Protein AF-A0A5B8CCX8-F1 (afdb_monomer_lite)

Sequence (135 aa):
MTYARWPRTLDELRQMSRSYGEAAVAEARWGAVSVWFMDGPKPDELSNSREQAWDAADMVRQHQRYHLRWPRAGGKQWPAPALDGLDPVSRQAAERIAAETLADWERAGCPRLSAHSIKQVFQCLLTFPPFRAAA

Foldseek 3Di:
DPDPDFDWDLCSLLVLQVLLSVVLSLCLLLVLLVVVLVVPDDPVLAPDPSVLLVVLSVLVNLVSCQVSVPADPPRDHRPDGPLVVDDPVVNVSSPVSPVRSSVSCVVVVVGSNGSVSSRVSVVVLVVDPVSVVVD

Radius of gyration: 15.74 Å; chains: 1; bounding box: 30×31×50 Å

Structure (mmCIF, N/CA/C/O backbone):
data_AF-A0A5B8CCX8-F1
#
_entry.id   AF-A0A5B8CCX8-F1
#
loop_
_atom_site.group_PDB
_atom_site.id
_atom_site.type_symbol
_atom_site.label_atom_id
_atom_site.label_alt_id
_atom_site.label_comp_id
_atom_site.label_asym_id
_atom_site.label_entity_id
_atom_site.label_seq_id
_atom_site.pdbx_PDB_ins_code
_atom_site.Cartn_x
_atom_site.Cartn_y
_atom_site.Cartn_z
_atom_site.occupancy
_atom_site.B_iso_or_equiv
_atom_site.auth_seq_id
_atom_site.auth_comp_id
_atom_site.auth_asym_id
_atom_site.auth_atom_id
_atom_site.pdbx_PDB_model_num
ATOM 1 N N . MET A 1 1 ? -6.763 -11.433 32.359 1.00 40.69 1 MET A N 1
ATOM 2 C CA . MET A 1 1 ? -6.119 -10.590 31.329 1.00 40.69 1 MET A CA 1
ATOM 3 C C . MET A 1 1 ? -6.133 -11.357 30.022 1.00 40.69 1 MET A C 1
ATOM 5 O O . MET A 1 1 ? -5.371 -12.300 29.867 1.00 40.69 1 MET A O 1
ATOM 9 N N . THR A 1 2 ? -7.050 -11.032 29.120 1.00 43.94 2 THR A N 1
ATOM 10 C CA . THR A 1 2 ? -7.086 -11.633 27.784 1.00 43.94 2 THR A CA 1
ATOM 11 C C . THR A 1 2 ? -5.912 -11.052 27.004 1.00 43.94 2 THR A C 1
ATOM 13 O O . THR A 1 2 ? -5.854 -9.838 26.815 1.00 43.94 2 THR A O 1
ATOM 16 N N . TYR A 1 3 ? -4.935 -11.872 26.610 1.00 50.94 3 TYR A N 1
ATOM 17 C CA . TYR A 1 3 ? -3.875 -11.413 25.712 1.00 50.94 3 TYR A CA 1
ATOM 18 C C . TYR A 1 3 ? -4.539 -10.841 24.459 1.00 50.94 3 TYR A C 1
ATOM 20 O O . TYR A 1 3 ? -5.327 -11.536 23.816 1.00 50.94 3 TYR A O 1
ATOM 28 N N . ALA A 1 4 ? -4.268 -9.574 24.134 1.00 64.19 4 ALA A N 1
ATOM 29 C CA . ALA A 1 4 ? -4.796 -8.974 22.917 1.00 64.19 4 ALA A CA 1
ATOM 30 C C . ALA A 1 4 ? -4.343 -9.829 21.725 1.00 64.19 4 ALA A C 1
ATOM 32 O O . ALA A 1 4 ? -3.145 -9.957 21.456 1.00 64.19 4 ALA A O 1
ATOM 33 N N . ARG A 1 5 ? -5.302 -10.468 21.047 1.00 86.31 5 ARG A N 1
ATOM 34 C CA . ARG A 1 5 ? -5.043 -11.183 19.797 1.00 86.31 5 ARG A CA 1
ATOM 35 C C . ARG A 1 5 ? -4.584 -10.142 18.779 1.00 86.31 5 ARG A C 1
ATOM 37 O O . ARG A 1 5 ? -5.242 -9.122 18.625 1.00 86.31 5 ARG A O 1
ATOM 44 N N . TRP A 1 6 ? -3.453 -10.382 18.123 1.00 93.88 6 TRP A N 1
ATOM 45 C CA . TRP A 1 6 ? -2.947 -9.541 17.032 1.00 93.88 6 TRP A CA 1
ATOM 46 C C . TRP A 1 6 ? -3.394 -10.120 15.687 1.00 93.88 6 TRP A C 1
ATOM 48 O O . TRP A 1 6 ? -3.386 -11.351 15.571 1.00 93.88 6 TRP A O 1
ATOM 58 N N . PRO A 1 7 ? -3.732 -9.287 14.682 1.00 96.19 7 PRO A N 1
ATOM 59 C CA . PRO A 1 7 ? -4.023 -9.790 13.346 1.00 96.19 7 PRO A CA 1
ATOM 60 C C . PRO A 1 7 ? -2.760 -10.405 12.737 1.00 96.19 7 PRO A C 1
ATOM 62 O O . PRO A 1 7 ? -1.666 -9.845 12.837 1.00 96.19 7 PRO A O 1
ATOM 65 N N . ARG A 1 8 ? -2.911 -11.577 12.125 1.00 95.44 8 ARG A N 1
ATOM 66 C CA . ARG A 1 8 ? -1.857 -12.344 11.449 1.00 95.44 8 ARG A CA 1
ATOM 67 C C . ARG A 1 8 ? -2.059 -12.399 9.938 1.00 95.44 8 ARG A C 1
ATOM 69 O O . ARG A 1 8 ? -1.095 -12.658 9.225 1.00 95.44 8 ARG A O 1
ATOM 76 N N . THR A 1 9 ? -3.276 -12.141 9.463 1.00 97.19 9 THR A N 1
ATOM 77 C CA . THR A 1 9 ? -3.634 -12.080 8.038 1.00 97.19 9 THR A CA 1
ATOM 78 C C . THR A 1 9 ? -4.236 -10.720 7.684 1.00 97.19 9 THR A C 1
ATOM 80 O O . THR A 1 9 ? -4.649 -9.963 8.567 1.00 97.19 9 THR A O 1
ATOM 83 N N . LEU A 1 10 ? -4.298 -10.397 6.387 1.00 97.75 10 LEU A N 1
ATOM 84 C CA . LEU A 1 10 ? -4.973 -9.183 5.915 1.00 97.75 10 LEU A CA 1
ATOM 85 C C . LEU A 1 10 ? -6.478 -9.204 6.223 1.00 97.75 10 LEU A C 1
ATOM 87 O O . LEU A 1 10 ? -7.042 -8.158 6.529 1.00 97.75 10 LEU A O 1
ATOM 91 N N . ASP A 1 11 ? -7.115 -10.376 6.218 1.00 98.00 11 ASP A N 1
ATOM 92 C CA . ASP A 1 11 ? -8.533 -10.500 6.571 1.00 98.00 11 ASP A CA 1
ATOM 93 C C . ASP A 1 11 ? -8.777 -10.256 8.060 1.00 98.00 11 ASP A C 1
ATOM 95 O O . ASP A 1 11 ? -9.698 -9.522 8.422 1.00 98.00 11 ASP A O 1
ATOM 99 N N . GLU A 1 12 ? -7.920 -10.797 8.932 1.00 97.19 12 GLU A N 1
ATOM 100 C CA . GLU A 1 12 ? -7.973 -10.479 10.360 1.00 97.19 12 GLU A CA 1
ATOM 101 C C . GLU A 1 12 ? -7.719 -8.984 10.588 1.00 97.19 12 GLU A C 1
ATOM 103 O O . GLU A 1 12 ? -8.432 -8.356 11.368 1.00 97.19 12 GLU A O 1
ATOM 108 N N . LEU A 1 13 ? -6.756 -8.385 9.874 1.00 97.50 13 LEU A N 1
ATOM 109 C CA . LEU A 1 13 ? -6.500 -6.946 9.940 1.00 97.50 13 LEU A CA 1
ATOM 110 C C . LEU A 1 13 ? -7.728 -6.139 9.522 1.00 97.50 13 LEU A C 1
ATOM 112 O O . LEU A 1 13 ? -8.090 -5.199 10.229 1.00 97.50 13 LEU A O 1
ATOM 116 N N . ARG A 1 14 ? -8.385 -6.510 8.418 1.00 97.56 14 ARG A N 1
ATOM 117 C CA . ARG A 1 14 ? -9.605 -5.855 7.935 1.00 97.56 14 ARG A CA 1
ATOM 118 C C . ARG A 1 14 ? -10.697 -5.890 9.001 1.00 97.56 14 ARG A C 1
ATOM 120 O O . ARG A 1 14 ? -11.233 -4.846 9.362 1.00 97.56 14 ARG A O 1
ATOM 127 N N . GLN A 1 15 ? -10.988 -7.075 9.539 1.00 95.69 15 GLN A N 1
ATOM 128 C CA . GLN A 1 15 ? -12.047 -7.277 10.533 1.00 95.69 15 GLN A CA 1
ATOM 129 C C . GLN A 1 15 ? -11.752 -6.537 11.843 1.00 95.69 15 GLN A C 1
ATOM 131 O O . GLN A 1 15 ? -12.611 -5.841 12.384 1.00 95.69 15 GLN A O 1
ATOM 136 N N . MET A 1 16 ? -10.521 -6.645 12.344 1.00 95.12 16 MET A N 1
ATOM 137 C CA . MET A 1 16 ? -10.124 -6.041 13.616 1.00 95.12 16 MET A CA 1
ATOM 138 C C . MET A 1 16 ? -10.004 -4.513 13.539 1.00 95.12 16 MET A C 1
ATOM 140 O O . MET A 1 16 ? -10.187 -3.839 14.551 1.00 95.12 16 MET A O 1
ATOM 144 N N . SER A 1 17 ? -9.727 -3.956 12.355 1.00 94.38 17 SER A N 1
ATOM 145 C CA . SER A 1 17 ? -9.596 -2.507 12.121 1.00 94.38 17 SER A CA 1
ATOM 146 C C . SER A 1 17 ? -10.936 -1.771 11.954 1.00 94.38 17 SER A C 1
ATOM 148 O O . SER A 1 17 ? -10.942 -0.545 11.830 1.00 94.38 17 SER A O 1
ATOM 150 N N . ARG A 1 18 ? -12.080 -2.472 11.999 1.00 92.00 18 ARG A N 1
ATOM 151 C CA . ARG A 1 18 ? -13.437 -1.884 11.981 1.00 92.00 18 ARG A CA 1
ATOM 152 C C . ARG A 1 18 ? -13.647 -0.928 10.794 1.00 92.00 18 ARG A C 1
ATOM 154 O O . ARG A 1 18 ? -13.442 -1.320 9.650 1.00 92.00 18 ARG A O 1
ATOM 161 N N . SER A 1 19 ? -14.028 0.327 11.049 1.00 92.44 19 SER A N 1
ATOM 162 C CA . SER A 1 19 ? -14.239 1.359 10.023 1.00 92.44 19 SER A CA 1
ATOM 163 C C . SER A 1 19 ? -12.980 1.696 9.218 1.00 92.44 19 SER A C 1
ATOM 165 O O . SER A 1 19 ? -13.098 2.249 8.130 1.00 92.44 19 SER A O 1
ATOM 167 N N . TYR A 1 20 ? -11.792 1.336 9.713 1.00 94.88 20 TYR A N 1
ATOM 168 C CA . TYR A 1 20 ? -10.525 1.477 8.995 1.00 94.88 20 TYR A CA 1
ATOM 169 C C . TYR A 1 20 ? -10.115 0.205 8.239 1.00 94.88 20 TYR A C 1
ATOM 171 O O . TYR A 1 20 ? -8.999 0.158 7.738 1.00 94.88 20 TYR A O 1
ATOM 179 N N . GLY A 1 21 ? -10.969 -0.823 8.149 1.00 96.44 21 GLY A N 1
ATOM 180 C CA . GLY A 1 21 ? -10.643 -2.130 7.560 1.00 96.44 21 GLY A CA 1
ATOM 181 C C . GLY A 1 21 ? -9.936 -2.058 6.207 1.00 96.44 21 GLY A C 1
ATOM 182 O O . GLY A 1 21 ? -8.802 -2.520 6.081 1.00 96.44 21 GLY A O 1
ATOM 183 N N . GLU A 1 22 ? -10.566 -1.424 5.216 1.00 97.88 22 GLU A N 1
ATOM 184 C CA . GLU A 1 22 ? -9.975 -1.273 3.878 1.00 97.88 22 GLU A CA 1
ATOM 185 C C . GLU A 1 22 ? -8.726 -0.386 3.885 1.00 97.88 22 GLU A C 1
ATOM 187 O O . GLU A 1 22 ? -7.724 -0.719 3.253 1.00 97.88 22 GLU A O 1
ATOM 192 N N . ALA A 1 23 ? -8.744 0.705 4.658 1.00 96.75 23 ALA A N 1
ATOM 193 C CA . ALA A 1 23 ? -7.598 1.602 4.796 1.00 96.75 23 ALA A CA 1
ATOM 194 C C . ALA A 1 23 ? -6.371 0.876 5.378 1.00 96.75 23 ALA A C 1
ATOM 196 O O . ALA A 1 23 ? -5.251 1.086 4.922 1.00 96.75 23 ALA A O 1
ATOM 197 N N . ALA A 1 24 ? -6.581 -0.012 6.352 1.00 97.50 24 ALA A N 1
ATOM 198 C CA . ALA A 1 24 ? -5.536 -0.800 6.995 1.00 97.50 24 ALA A CA 1
ATOM 199 C C . ALA A 1 24 ? -4.934 -1.840 6.052 1.00 97.50 24 ALA A C 1
ATOM 201 O O . ALA A 1 24 ? -3.717 -2.010 6.024 1.00 97.50 24 ALA A O 1
ATOM 202 N N . VAL A 1 25 ? -5.769 -2.517 5.260 1.00 98.25 25 VAL A N 1
ATOM 203 C CA . VAL A 1 25 ? -5.292 -3.468 4.247 1.00 98.25 25 VAL A CA 1
ATOM 204 C C . VAL A 1 25 ? -4.484 -2.747 3.172 1.00 98.25 25 VAL A C 1
ATOM 206 O O . VAL A 1 25 ? -3.390 -3.200 2.833 1.00 98.25 25 VAL A O 1
ATOM 209 N N . ALA A 1 26 ? -4.986 -1.614 2.673 1.00 98.06 26 ALA A N 1
ATOM 210 C CA . ALA A 1 26 ? -4.271 -0.776 1.717 1.00 98.06 26 ALA A CA 1
ATOM 211 C C . ALA A 1 26 ? -2.914 -0.319 2.276 1.00 98.06 26 ALA A C 1
ATOM 213 O O . ALA A 1 26 ? -1.884 -0.495 1.625 1.00 98.06 26 ALA A O 1
ATOM 214 N N . GLU A 1 27 ? -2.890 0.193 3.508 1.00 97.44 27 GLU A N 1
ATOM 215 C CA . GLU A 1 27 ? -1.662 0.649 4.159 1.00 97.44 27 GLU A CA 1
ATOM 216 C C . GLU A 1 27 ? -0.657 -0.493 4.371 1.00 97.44 27 GLU A C 1
ATOM 218 O O . GLU A 1 27 ? 0.541 -0.295 4.166 1.00 97.44 27 GLU A O 1
ATOM 223 N N . ALA A 1 28 ? -1.121 -1.693 4.734 1.00 98.19 28 ALA A N 1
ATOM 224 C CA . ALA A 1 28 ? -0.260 -2.863 4.891 1.00 98.19 28 ALA A CA 1
ATOM 225 C C . ALA A 1 28 ? 0.370 -3.306 3.565 1.00 98.19 28 ALA A C 1
ATOM 227 O O . ALA A 1 28 ? 1.575 -3.559 3.523 1.00 98.19 28 ALA A O 1
ATOM 228 N N . ARG A 1 29 ? -0.417 -3.365 2.483 1.00 98.56 29 ARG A N 1
ATOM 229 C CA . ARG A 1 29 ? 0.080 -3.745 1.151 1.00 98.56 29 ARG A CA 1
ATOM 230 C C . ARG A 1 29 ? 1.080 -2.720 0.631 1.00 98.56 29 ARG A C 1
ATOM 232 O O . ARG A 1 29 ? 2.217 -3.079 0.346 1.00 98.56 29 ARG A O 1
ATOM 239 N N . TRP A 1 30 ? 0.714 -1.440 0.594 1.00 98.19 30 TRP A N 1
ATOM 240 C CA . TRP A 1 30 ? 1.621 -0.402 0.101 1.00 98.19 30 TRP A CA 1
ATOM 241 C C . TRP A 1 30 ? 2.834 -0.184 1.000 1.00 98.19 30 TRP A C 1
ATOM 243 O O . TRP A 1 30 ? 3.915 0.109 0.503 1.00 98.19 30 TRP A O 1
ATOM 253 N N . GLY A 1 31 ? 2.690 -0.360 2.315 1.00 97.38 31 GLY A N 1
ATOM 254 C CA . GLY A 1 31 ? 3.820 -0.363 3.238 1.00 97.38 31 GLY A CA 1
ATOM 255 C C . GLY A 1 31 ? 4.826 -1.464 2.904 1.00 97.38 31 GLY A C 1
ATOM 256 O O . GLY A 1 31 ? 6.020 -1.182 2.821 1.00 97.38 31 GLY A O 1
ATOM 257 N N . ALA A 1 32 ? 4.351 -2.687 2.653 1.00 98.00 32 ALA A N 1
ATOM 258 C CA . ALA A 1 32 ? 5.202 -3.798 2.233 1.00 98.00 32 ALA A CA 1
ATOM 259 C C . ALA A 1 32 ? 5.854 -3.543 0.863 1.00 98.00 32 ALA A C 1
ATOM 261 O O . ALA A 1 32 ? 7.061 -3.736 0.736 1.00 98.00 32 ALA A O 1
ATOM 262 N N . VAL A 1 33 ? 5.098 -3.032 -0.117 1.00 98.25 33 VAL A N 1
ATOM 263 C CA . VAL A 1 33 ? 5.618 -2.635 -1.440 1.00 98.25 33 VAL A CA 1
ATOM 264 C C . VAL A 1 33 ? 6.731 -1.592 -1.308 1.00 98.25 33 VAL A C 1
ATOM 266 O O . VAL A 1 33 ? 7.793 -1.759 -1.899 1.00 98.25 33 VAL A O 1
ATOM 269 N N . SER A 1 34 ? 6.550 -0.548 -0.490 1.00 97.38 34 SER A N 1
ATOM 270 C CA . SER A 1 34 ? 7.596 0.460 -0.270 1.00 97.38 34 SER A CA 1
ATOM 271 C C . SER A 1 34 ? 8.875 -0.145 0.317 1.00 97.38 34 SER A C 1
ATOM 273 O O . SER A 1 34 ? 9.965 0.207 -0.121 1.00 97.38 34 SER A O 1
ATOM 275 N N . VAL A 1 35 ? 8.771 -1.067 1.283 1.00 97.12 35 VAL A N 1
ATOM 276 C CA . VAL A 1 35 ? 9.959 -1.733 1.851 1.00 97.12 35 VAL A CA 1
ATOM 277 C C . VAL A 1 35 ? 10.606 -2.669 0.828 1.00 97.12 35 VAL A C 1
ATOM 279 O O . VAL A 1 35 ? 11.826 -2.678 0.714 1.00 97.12 35 VAL A O 1
ATOM 282 N N . TRP A 1 36 ? 9.816 -3.398 0.038 1.00 96.94 36 TRP A N 1
ATOM 283 C CA . TRP A 1 36 ? 10.332 -4.226 -1.055 1.00 96.94 36 TRP A CA 1
ATOM 284 C C . TRP A 1 36 ? 11.133 -3.394 -2.064 1.00 96.94 36 TRP A C 1
ATOM 286 O O . TRP A 1 36 ? 12.255 -3.755 -2.407 1.00 96.94 36 TRP A O 1
ATOM 296 N N . PHE A 1 37 ? 10.633 -2.219 -2.450 1.00 96.50 37 PHE A N 1
ATOM 297 C CA . PHE A 1 37 ? 11.394 -1.281 -3.272 1.00 96.50 37 PHE A CA 1
ATOM 298 C C . PHE A 1 37 ? 12.683 -0.792 -2.610 1.00 96.50 37 PHE A C 1
ATOM 300 O O . PHE A 1 37 ? 13.650 -0.552 -3.328 1.00 96.50 37 PHE A O 1
ATOM 307 N N . MET A 1 38 ? 12.734 -0.633 -1.284 1.00 95.56 38 MET A N 1
ATOM 308 C CA . MET A 1 38 ? 13.976 -0.278 -0.581 1.00 95.56 38 MET A CA 1
ATOM 309 C C . MET A 1 38 ? 15.014 -1.404 -0.637 1.00 95.56 38 MET A C 1
ATOM 311 O O . MET A 1 38 ? 16.203 -1.111 -0.736 1.00 95.56 38 MET A O 1
ATOM 315 N N . ASP A 1 39 ? 14.578 -2.666 -0.639 1.00 94.19 39 ASP A N 1
ATOM 316 C CA . ASP A 1 39 ? 15.469 -3.823 -0.798 1.00 94.19 39 ASP A CA 1
ATOM 317 C C . ASP A 1 39 ? 16.067 -3.930 -2.205 1.00 94.19 39 ASP A C 1
ATOM 319 O O . ASP A 1 39 ? 17.094 -4.579 -2.391 1.00 94.19 39 ASP A O 1
ATOM 323 N N . GLY A 1 40 ? 15.444 -3.272 -3.187 1.00 92.31 40 GLY A N 1
ATOM 324 C CA . GLY A 1 40 ? 15.880 -3.288 -4.576 1.00 92.31 40 GLY A CA 1
ATOM 325 C C . GLY A 1 40 ? 15.388 -4.534 -5.311 1.00 92.31 40 GLY A C 1
ATOM 326 O O . GLY A 1 40 ? 16.181 -5.460 -5.488 1.00 92.31 40 GLY A O 1
ATOM 327 N N . PRO A 1 41 ? 14.118 -4.558 -5.769 1.00 91.69 41 PRO A N 1
ATOM 328 C CA . PRO A 1 41 ? 13.631 -5.628 -6.632 1.00 91.69 41 PRO A CA 1
ATOM 329 C C . PRO A 1 41 ? 14.519 -5.753 -7.864 1.00 91.69 41 PRO A C 1
ATOM 331 O O . PRO A 1 41 ? 15.058 -4.755 -8.366 1.00 91.69 41 PRO A O 1
ATOM 334 N N . LYS A 1 42 ? 14.677 -6.980 -8.353 1.00 90.44 42 LYS A N 1
ATOM 335 C CA . LYS A 1 42 ? 15.434 -7.212 -9.578 1.00 90.44 42 LYS A CA 1
ATOM 336 C C . LYS A 1 42 ? 14.690 -6.583 -10.761 1.00 90.44 42 LYS A C 1
ATOM 338 O O . LYS A 1 42 ? 13.461 -6.526 -10.747 1.00 90.44 42 LYS A O 1
ATOM 343 N N . PRO A 1 43 ? 15.397 -6.118 -11.805 1.00 85.50 43 PRO A N 1
ATOM 344 C CA . PRO A 1 43 ? 14.744 -5.486 -12.950 1.00 85.50 43 PRO A CA 1
ATOM 345 C C . PRO A 1 43 ? 13.695 -6.367 -13.647 1.00 85.50 43 PRO A C 1
ATOM 347 O O . PRO A 1 43 ? 12.713 -5.840 -14.150 1.00 85.50 43 PRO A O 1
ATOM 350 N N . ASP A 1 44 ? 13.881 -7.689 -13.661 1.00 92.06 44 ASP A N 1
ATOM 351 C CA . ASP A 1 44 ? 12.953 -8.665 -14.246 1.00 92.06 44 ASP A CA 1
ATOM 352 C C . ASP A 1 44 ? 11.709 -8.938 -13.383 1.00 92.06 44 ASP A C 1
ATOM 354 O O . ASP A 1 44 ? 10.765 -9.578 -13.846 1.00 92.06 44 ASP A O 1
ATOM 358 N N . GLU A 1 45 ? 11.676 -8.435 -12.147 1.00 92.94 45 GLU A N 1
ATOM 359 C CA . GLU A 1 45 ? 10.513 -8.527 -11.260 1.00 92.94 45 GLU A CA 1
ATOM 360 C C . GLU A 1 45 ? 9.499 -7.398 -11.498 1.00 92.94 45 GLU A C 1
ATOM 362 O O . GLU A 1 45 ? 8.407 -7.465 -10.943 1.00 92.94 45 GLU A O 1
ATOM 367 N N . LEU A 1 46 ? 9.826 -6.380 -12.308 1.00 96.56 46 LEU A N 1
ATOM 368 C CA . LEU A 1 46 ? 8.973 -5.214 -12.559 1.00 96.56 46 LEU A CA 1
ATOM 369 C C . LEU A 1 46 ? 8.572 -5.096 -14.035 1.00 96.56 46 LEU A C 1
ATOM 371 O O . LEU A 1 46 ? 9.400 -5.172 -14.939 1.00 96.56 46 LEU A O 1
ATOM 375 N N . SER A 1 47 ? 7.294 -4.814 -14.272 1.00 97.44 47 SER A N 1
ATOM 376 C CA . SER A 1 47 ? 6.722 -4.546 -15.597 1.00 97.44 47 SER A CA 1
ATOM 377 C C . SER A 1 47 ? 7.035 -3.133 -16.104 1.00 97.44 47 SER A C 1
ATOM 379 O O . SER A 1 47 ? 6.976 -2.874 -17.304 1.00 97.44 47 SER A O 1
ATOM 381 N N . ASN A 1 48 ? 7.370 -2.214 -15.193 1.00 97.50 48 ASN A N 1
ATO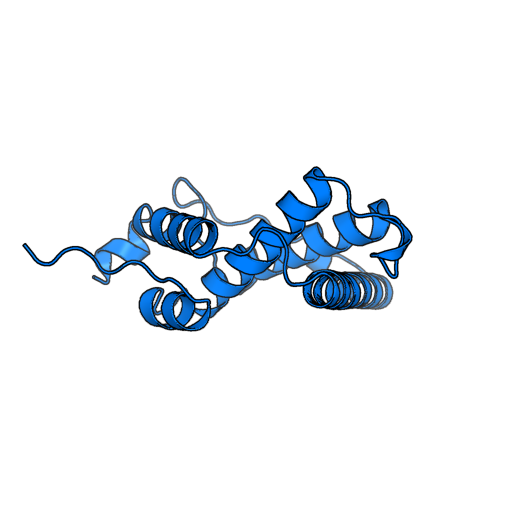M 382 C CA . ASN A 1 48 ? 7.724 -0.822 -15.475 1.00 97.50 48 ASN A CA 1
ATOM 383 C C . ASN A 1 48 ? 9.106 -0.496 -14.900 1.00 97.50 48 ASN A C 1
ATOM 385 O O . ASN A 1 48 ? 9.637 -1.241 -14.074 1.00 97.50 48 ASN A O 1
ATOM 389 N N . SER A 1 49 ? 9.687 0.645 -15.290 1.00 96.44 49 SER A N 1
ATOM 390 C CA . SER A 1 49 ? 10.929 1.093 -14.657 1.00 96.44 49 SER A CA 1
ATOM 391 C C . SER A 1 49 ? 10.719 1.289 -13.150 1.00 96.44 49 SER A C 1
ATOM 393 O O . SER A 1 49 ? 9.632 1.657 -12.696 1.00 96.44 49 SER A O 1
ATOM 395 N N . ARG A 1 50 ? 11.771 1.060 -12.354 1.00 95.50 50 ARG A N 1
ATOM 396 C CA . ARG A 1 50 ? 11.699 1.195 -10.890 1.00 95.50 50 ARG A CA 1
ATOM 397 C C . ARG A 1 50 ? 11.216 2.579 -10.452 1.00 95.50 50 ARG A C 1
ATOM 399 O O . ARG A 1 50 ? 10.461 2.667 -9.493 1.00 95.50 50 ARG A O 1
ATOM 406 N N . GLU A 1 51 ? 11.650 3.627 -11.147 1.00 96.25 51 GLU A N 1
ATOM 407 C CA . GLU A 1 51 ? 11.246 5.013 -10.887 1.00 96.25 51 GLU A CA 1
ATOM 408 C C . GLU A 1 51 ? 9.747 5.211 -11.142 1.00 96.25 51 GLU A C 1
ATOM 410 O O . GLU A 1 51 ? 9.022 5.615 -10.238 1.00 96.25 51 GLU A O 1
ATOM 415 N N . GLN A 1 52 ? 9.253 4.805 -12.318 1.00 97.12 52 GLN A N 1
ATOM 416 C CA . GLN A 1 52 ? 7.831 4.908 -12.663 1.00 97.12 52 GLN A CA 1
ATOM 417 C C . GLN A 1 52 ? 6.943 4.129 -11.687 1.00 97.12 52 GLN A C 1
ATOM 419 O O . GLN A 1 52 ? 5.899 4.620 -11.261 1.00 97.12 52 GLN A O 1
ATOM 424 N N . ALA A 1 53 ? 7.361 2.913 -11.333 1.00 97.44 53 ALA A N 1
ATOM 425 C CA . ALA A 1 53 ? 6.629 2.049 -10.420 1.00 97.44 53 ALA A CA 1
ATOM 426 C C . ALA A 1 53 ? 6.591 2.625 -8.994 1.00 97.44 53 ALA A C 1
ATOM 428 O O . ALA A 1 53 ? 5.536 2.622 -8.358 1.00 97.44 53 ALA A O 1
ATOM 429 N N . TRP A 1 54 ? 7.715 3.166 -8.508 1.00 96.88 54 TRP A N 1
ATOM 430 C CA . TRP A 1 54 ? 7.795 3.823 -7.202 1.00 96.88 54 TRP A CA 1
ATOM 431 C C . TRP A 1 54 ? 6.896 5.061 -7.131 1.00 96.88 54 TRP A C 1
ATOM 433 O O . TRP A 1 54 ? 6.083 5.166 -6.210 1.00 96.88 54 TRP A O 1
ATOM 443 N N . ASP A 1 55 ? 6.996 5.960 -8.111 1.00 97.19 55 ASP A N 1
ATOM 444 C CA . ASP A 1 55 ? 6.231 7.210 -8.124 1.00 97.19 55 ASP A CA 1
ATOM 445 C C . ASP A 1 55 ? 4.724 6.944 -8.208 1.00 97.19 55 ASP A C 1
ATOM 447 O O . ASP A 1 55 ? 3.942 7.503 -7.435 1.00 97.19 55 ASP A O 1
ATOM 451 N N . ALA A 1 56 ? 4.305 6.032 -9.090 1.00 97.81 56 ALA A N 1
ATOM 452 C CA . ALA A 1 56 ? 2.905 5.638 -9.211 1.00 97.81 56 ALA A CA 1
ATOM 453 C C . ALA A 1 56 ? 2.375 4.982 -7.923 1.00 97.81 56 ALA A C 1
ATOM 455 O O . ALA A 1 56 ? 1.276 5.312 -7.465 1.00 97.81 56 ALA A O 1
ATOM 456 N N . ALA A 1 57 ? 3.157 4.085 -7.310 1.00 97.69 57 ALA A N 1
ATOM 457 C CA . ALA A 1 57 ? 2.792 3.437 -6.053 1.00 97.69 57 ALA A CA 1
ATOM 458 C C . ALA A 1 57 ? 2.646 4.450 -4.906 1.00 97.69 57 ALA A C 1
ATOM 460 O O . ALA A 1 57 ? 1.681 4.370 -4.141 1.00 97.69 57 ALA A O 1
ATOM 461 N N . ASP A 1 58 ? 3.555 5.423 -4.791 1.00 97.25 58 ASP A N 1
ATOM 462 C CA . ASP A 1 58 ? 3.462 6.465 -3.767 1.00 97.25 58 ASP A CA 1
ATOM 463 C C . ASP A 1 58 ? 2.243 7.374 -3.991 1.00 97.25 58 ASP A C 1
ATOM 465 O O . ASP A 1 58 ? 1.462 7.588 -3.059 1.00 97.25 58 ASP A O 1
ATOM 469 N N . MET A 1 59 ? 1.992 7.821 -5.229 1.00 97.00 59 MET A N 1
ATOM 470 C CA . MET A 1 59 ? 0.807 8.625 -5.558 1.00 97.00 59 MET A CA 1
ATOM 471 C C . MET A 1 59 ? -0.498 7.903 -5.200 1.00 97.00 59 MET A C 1
ATOM 473 O O . MET A 1 59 ? -1.370 8.486 -4.546 1.00 97.00 59 MET A O 1
ATOM 477 N N . VAL A 1 60 ? -0.634 6.626 -5.574 1.00 97.88 60 VAL A N 1
ATOM 478 C CA . VAL A 1 60 ? -1.835 5.833 -5.268 1.00 97.88 60 VAL A CA 1
ATOM 479 C C . VAL A 1 60 ? -1.960 5.556 -3.772 1.00 97.88 60 VAL A C 1
ATOM 481 O O . VAL A 1 60 ? -3.063 5.654 -3.228 1.00 97.88 60 VAL A O 1
ATOM 484 N N . ARG A 1 61 ? -0.856 5.288 -3.065 1.00 97.38 61 ARG A N 1
ATOM 485 C CA . ARG A 1 61 ? -0.869 5.141 -1.602 1.00 97.38 61 ARG A CA 1
ATOM 486 C C . ARG A 1 61 ? -1.351 6.420 -0.919 1.00 97.38 61 ARG A C 1
ATOM 488 O O . ARG A 1 61 ? -2.184 6.348 -0.015 1.00 97.38 61 ARG A O 1
ATOM 495 N N . GLN A 1 62 ? -0.855 7.588 -1.329 1.00 96.62 62 GLN A N 1
ATOM 496 C CA . GLN A 1 62 ? -1.301 8.876 -0.788 1.00 96.62 62 GLN A CA 1
ATOM 497 C C . GLN A 1 62 ? -2.784 9.131 -1.086 1.00 96.62 62 GLN A C 1
ATOM 499 O O . GLN A 1 62 ? -3.531 9.520 -0.185 1.00 96.62 62 GLN A O 1
ATOM 504 N N . HIS A 1 63 ? -3.228 8.839 -2.311 1.00 97.31 63 HIS A N 1
ATOM 505 C CA . HIS A 1 63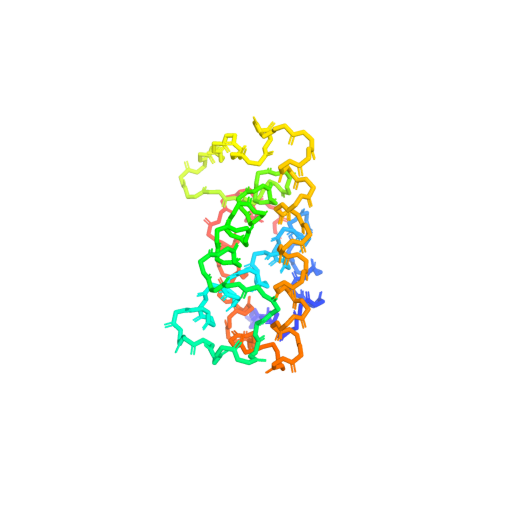 ? -4.633 8.928 -2.705 1.00 97.31 63 HIS A CA 1
ATOM 506 C C . HIS A 1 63 ? -5.530 8.033 -1.840 1.00 97.31 63 HIS A C 1
ATOM 508 O O . HIS A 1 63 ? -6.527 8.494 -1.283 1.00 97.31 63 HIS A O 1
ATOM 514 N N . GLN A 1 64 ? -5.145 6.773 -1.631 1.00 96.94 64 GLN A N 1
ATOM 515 C CA . GLN A 1 64 ? -5.895 5.852 -0.779 1.00 96.94 64 GLN A CA 1
ATOM 516 C C . GLN A 1 64 ? -5.895 6.277 0.690 1.00 96.94 64 GLN A C 1
ATOM 518 O O . GLN A 1 64 ? -6.942 6.219 1.329 1.00 96.94 64 GLN A O 1
ATOM 523 N N . ARG A 1 65 ? -4.773 6.765 1.233 1.00 95.38 65 ARG A N 1
ATOM 524 C CA . ARG A 1 65 ? -4.732 7.307 2.602 1.00 95.38 65 ARG A CA 1
ATOM 525 C C . ARG A 1 65 ? -5.723 8.451 2.796 1.00 95.38 65 ARG A C 1
ATOM 527 O O . ARG A 1 65 ? -6.393 8.494 3.825 1.00 95.38 65 ARG A O 1
ATOM 534 N N . TYR A 1 66 ? -5.832 9.347 1.818 1.00 95.44 66 TYR A N 1
ATOM 535 C CA . TYR A 1 66 ? -6.783 10.453 1.857 1.00 95.44 66 TYR A CA 1
ATOM 536 C C . TYR A 1 66 ? -8.237 9.958 1.784 1.00 95.44 66 TYR A C 1
ATOM 538 O O . TYR A 1 66 ? -9.013 10.182 2.716 1.00 95.44 66 TYR A O 1
ATOM 546 N N . HIS A 1 67 ? -8.597 9.225 0.726 1.00 95.56 67 HIS A N 1
ATOM 547 C CA . HIS A 1 67 ? -9.990 8.835 0.454 1.00 95.56 67 HIS A CA 1
ATOM 548 C C . HIS A 1 67 ? -10.521 7.750 1.397 1.00 95.56 67 HIS A C 1
ATOM 550 O O . HIS A 1 67 ? -11.685 7.796 1.794 1.00 95.56 67 HIS A O 1
ATOM 556 N N . LEU A 1 68 ? -9.668 6.822 1.844 1.00 95.44 68 LEU A N 1
ATOM 557 C CA . LEU A 1 68 ? -10.012 5.822 2.866 1.00 95.44 68 LEU A CA 1
ATOM 558 C C . LEU A 1 68 ? -9.851 6.360 4.297 1.00 95.44 68 LEU A C 1
ATOM 560 O O . LEU A 1 68 ? -10.012 5.612 5.262 1.00 95.44 68 LEU A O 1
ATOM 564 N N . ARG A 1 69 ? -9.545 7.657 4.448 1.00 93.12 69 ARG A N 1
ATOM 565 C CA . ARG A 1 69 ? -9.414 8.360 5.732 1.00 93.12 69 ARG A CA 1
ATOM 566 C C . ARG A 1 69 ? -8.414 7.704 6.684 1.00 93.12 69 ARG A C 1
ATOM 568 O O . ARG A 1 69 ? -8.638 7.691 7.894 1.00 93.12 69 ARG A O 1
ATOM 575 N N . TRP A 1 70 ? -7.309 7.171 6.162 1.00 93.88 70 TRP A N 1
ATOM 576 C CA . TRP A 1 70 ? -6.239 6.626 6.993 1.00 93.88 70 TRP A CA 1
ATOM 577 C C . TRP A 1 70 ? -5.780 7.686 8.007 1.00 93.88 70 TRP A C 1
ATOM 579 O O . TRP A 1 70 ? -5.508 8.825 7.616 1.00 93.88 70 TRP A O 1
ATOM 589 N N . PRO A 1 71 ? -5.697 7.376 9.310 1.00 91.50 71 PRO A N 1
ATOM 590 C CA . PRO A 1 71 ? -5.379 8.389 10.301 1.00 91.50 71 PRO A CA 1
ATOM 591 C C . PRO A 1 71 ? -3.937 8.889 10.150 1.00 91.50 71 PRO A C 1
ATOM 593 O O . PRO A 1 71 ? -3.008 8.136 9.859 1.00 91.50 71 PRO A O 1
ATOM 596 N N . ARG A 1 72 ? -3.742 10.191 10.372 1.00 88.38 72 ARG A N 1
ATOM 597 C CA . ARG A 1 72 ? -2.426 10.840 10.363 1.00 88.38 72 ARG A CA 1
ATOM 598 C C . ARG A 1 72 ? -2.045 11.265 11.776 1.00 88.38 72 ARG A C 1
ATOM 600 O O . ARG A 1 72 ? -2.892 11.674 12.574 1.00 88.38 72 ARG A O 1
ATOM 607 N N . ALA A 1 73 ? -0.752 11.182 12.086 1.00 81.06 73 ALA A N 1
ATOM 608 C CA . ALA A 1 73 ? -0.208 11.587 13.379 1.00 81.06 73 ALA A CA 1
ATOM 609 C C . ALA A 1 73 ? -0.646 13.012 13.767 1.00 81.06 73 ALA A C 1
ATOM 611 O O . ALA A 1 73 ? -0.683 13.923 12.934 1.00 81.06 73 ALA A O 1
ATOM 612 N N . GLY A 1 74 ? -0.990 13.190 15.045 1.00 78.88 74 GLY A N 1
ATOM 613 C CA . GLY A 1 74 ? -1.438 14.475 15.589 1.00 78.88 74 GLY A CA 1
ATOM 614 C C . GLY A 1 74 ? -2.836 14.914 15.141 1.00 78.88 74 GLY A C 1
ATOM 615 O O . GLY A 1 74 ? -3.139 16.097 15.238 1.00 78.88 74 GLY A O 1
ATOM 616 N N . GLY A 1 75 ? -3.667 14.006 14.612 1.00 75.44 75 GLY A N 1
ATOM 617 C CA . GLY A 1 75 ? -5.046 14.315 14.207 1.00 75.44 75 GLY A CA 1
ATOM 618 C C . GLY A 1 75 ? -5.153 15.218 12.975 1.00 75.44 75 GLY A C 1
ATOM 619 O O . GLY A 1 75 ? -6.224 15.739 12.678 1.00 75.44 75 GLY A O 1
ATOM 620 N N . LYS A 1 76 ? -4.043 15.420 12.258 1.00 84.00 76 LYS A N 1
ATOM 621 C CA . LYS A 1 76 ? -4.005 16.238 11.045 1.00 84.00 76 LYS A CA 1
ATOM 622 C C . LYS A 1 76 ? -4.745 15.536 9.908 1.00 84.00 76 LYS A C 1
ATOM 624 O O . LYS A 1 76 ? -4.792 14.313 9.846 1.00 84.00 76 LYS A O 1
ATOM 629 N N . GLN A 1 77 ? -5.264 16.306 8.964 1.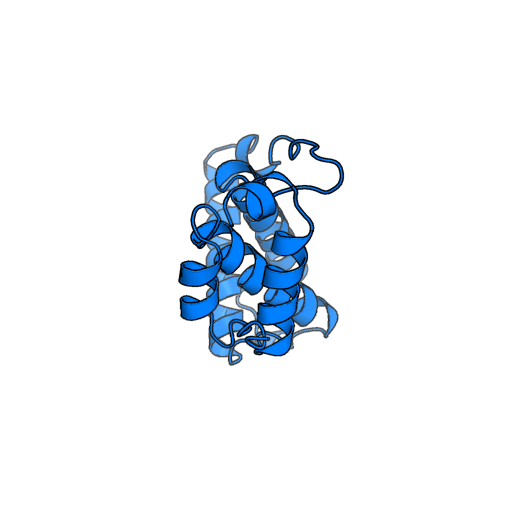00 84.56 77 GLN A N 1
ATOM 630 C CA . GLN A 1 77 ? -5.758 15.746 7.708 1.00 84.56 77 GLN A CA 1
ATOM 631 C C . GLN A 1 77 ? -4.586 15.432 6.767 1.00 84.56 77 GLN A C 1
ATOM 633 O O . GLN A 1 77 ? -3.503 16.028 6.871 1.00 84.56 77 GLN A O 1
ATOM 638 N N . TRP A 1 78 ? -4.777 14.470 5.866 1.00 89.31 78 TRP A N 1
ATOM 639 C CA . TRP A 1 78 ? -3.874 14.294 4.730 1.00 89.31 78 TRP A CA 1
ATOM 640 C C . TRP A 1 78 ? -4.029 15.482 3.770 1.00 89.31 78 TRP A C 1
ATOM 642 O O . TRP A 1 78 ? -5.146 15.979 3.616 1.00 89.31 78 TRP A O 1
ATOM 652 N N . PRO A 1 79 ? -2.936 15.975 3.157 1.00 91.25 79 PRO A N 1
ATOM 653 C CA . PRO A 1 79 ? -3.056 16.924 2.057 1.00 91.25 79 PRO A CA 1
ATOM 654 C C . PRO A 1 79 ? -3.830 16.288 0.895 1.00 91.25 79 PRO A C 1
ATOM 656 O O . PRO A 1 79 ? -3.898 15.061 0.795 1.00 91.25 79 PRO A O 1
ATOM 659 N N . ALA A 1 80 ? -4.387 17.130 0.022 1.00 92.94 80 ALA A N 1
ATOM 660 C CA . ALA A 1 80 ? -4.989 16.663 -1.220 1.00 92.94 80 ALA A CA 1
ATOM 661 C C . ALA A 1 80 ? -3.950 15.841 -2.018 1.00 92.94 80 ALA A C 1
ATOM 663 O O . ALA A 1 80 ? -2.825 16.321 -2.198 1.00 92.94 80 ALA A O 1
ATOM 664 N N . PRO A 1 81 ? -4.279 14.613 -2.453 1.00 94.31 81 PRO A N 1
ATOM 665 C CA . PRO A 1 81 ? -3.360 13.772 -3.212 1.00 94.31 81 PRO A CA 1
ATOM 666 C C . PRO A 1 81 ? -2.994 14.404 -4.554 1.00 94.31 81 PRO A C 1
ATOM 668 O O . PRO A 1 81 ? -3.871 14.888 -5.266 1.00 94.31 81 PRO A O 1
ATOM 671 N N . ALA A 1 82 ? -1.722 14.318 -4.953 1.00 94.06 8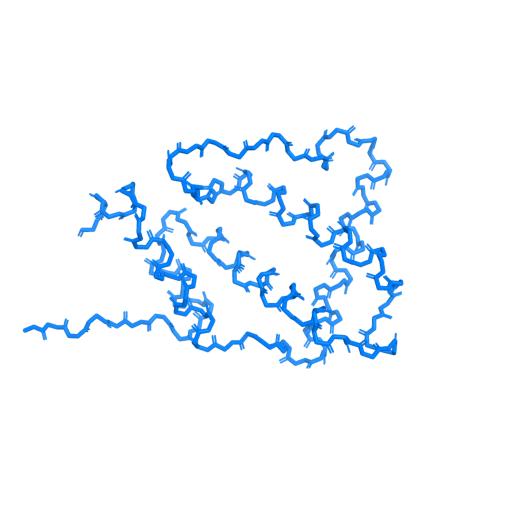2 ALA A N 1
ATOM 672 C CA . ALA A 1 82 ? -1.277 14.797 -6.267 1.00 94.06 82 ALA A CA 1
ATOM 673 C C . ALA A 1 82 ? -2.049 14.137 -7.425 1.00 94.06 82 ALA A C 1
ATOM 675 O O . ALA A 1 82 ? -2.341 14.790 -8.423 1.00 94.06 82 ALA A O 1
ATOM 676 N N . LEU A 1 83 ? -2.443 12.869 -7.248 1.00 94.38 83 LEU A N 1
ATOM 677 C CA . LEU A 1 83 ? -3.218 12.097 -8.220 1.00 94.38 83 LEU A CA 1
ATOM 678 C C . LEU A 1 83 ? -4.560 12.760 -8.591 1.00 94.38 83 LEU A C 1
ATOM 680 O O . LEU A 1 83 ? -5.004 12.625 -9.728 1.00 94.38 83 LEU A O 1
ATOM 684 N N . ASP A 1 84 ? -5.187 13.502 -7.670 1.00 94.19 84 ASP A N 1
ATOM 685 C CA . ASP A 1 84 ? -6.461 14.196 -7.923 1.00 94.19 84 ASP A CA 1
ATOM 686 C C . ASP A 1 84 ? -6.294 15.472 -8.767 1.00 94.19 84 ASP A C 1
ATOM 688 O O . ASP A 1 84 ? -7.273 15.977 -9.312 1.00 94.19 84 ASP A O 1
ATOM 692 N N . GLY A 1 85 ? -5.067 15.991 -8.886 1.00 94.75 85 GLY A N 1
ATOM 693 C CA . GLY A 1 85 ? -4.745 17.170 -9.695 1.00 94.75 85 GLY A CA 1
ATOM 694 C C . GLY A 1 85 ? -4.255 16.857 -11.110 1.00 94.75 85 GLY A C 1
ATOM 695 O O . GLY A 1 85 ? -4.009 17.789 -11.875 1.00 94.75 85 GLY A O 1
ATOM 696 N N . LEU A 1 86 ? -4.077 15.579 -11.458 1.00 96.12 86 LEU A N 1
ATOM 697 C CA . LEU A 1 86 ? -3.636 15.170 -12.791 1.00 96.12 86 LEU A CA 1
ATOM 698 C C . LEU A 1 86 ? -4.778 15.241 -13.809 1.00 96.12 86 LEU A C 1
ATOM 700 O O . LEU A 1 86 ? -5.950 15.061 -13.474 1.00 96.12 86 LEU A O 1
ATOM 704 N N . ASP A 1 87 ? -4.425 15.437 -15.079 1.00 97.81 87 ASP A N 1
ATOM 705 C CA . ASP A 1 87 ? -5.372 15.226 -16.168 1.00 97.81 87 ASP A CA 1
ATOM 706 C C . ASP A 1 87 ? -5.798 13.739 -16.243 1.00 97.81 87 ASP A C 1
ATOM 708 O O . ASP A 1 87 ? -5.073 12.855 -15.766 1.00 97.81 87 ASP A O 1
ATOM 712 N N . PRO A 1 88 ? -6.961 13.424 -16.848 1.00 97.31 88 PRO A N 1
ATOM 713 C CA . PRO A 1 88 ? -7.500 12.065 -16.847 1.00 97.31 88 PRO A CA 1
AT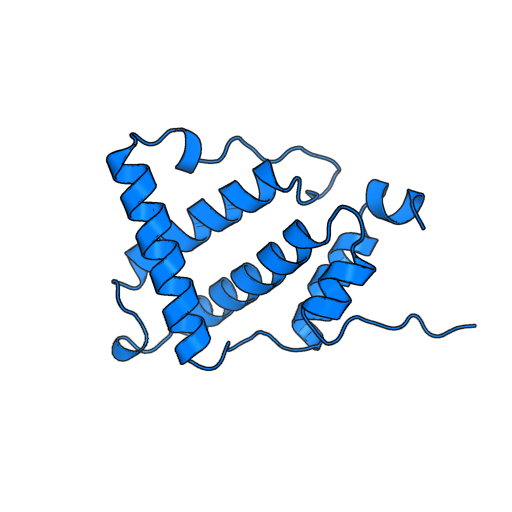OM 714 C C . PRO A 1 88 ? -6.570 11.001 -17.444 1.00 97.31 88 PRO A C 1
ATOM 716 O O . PRO A 1 88 ? -6.570 9.866 -16.969 1.00 97.31 88 PRO A O 1
ATOM 719 N N . VAL A 1 89 ? -5.772 11.350 -18.460 1.00 97.81 89 VAL A N 1
ATOM 720 C CA . VAL A 1 89 ? -4.871 10.401 -19.130 1.00 97.81 89 VAL A CA 1
ATOM 721 C C . VAL A 1 89 ? -3.690 10.082 -18.221 1.00 97.81 89 VAL A C 1
ATOM 723 O O . VAL A 1 89 ? -3.383 8.910 -17.997 1.00 97.81 89 VAL A O 1
ATOM 726 N N . SER A 1 90 ? -3.069 11.110 -17.640 1.00 97.25 90 SER A N 1
ATOM 727 C CA . SER A 1 90 ? -1.965 10.940 -16.689 1.00 97.25 90 SER A CA 1
ATOM 728 C C . SER A 1 90 ? -2.404 10.189 -15.431 1.00 97.25 90 SER A C 1
ATOM 730 O O . SER A 1 90 ? -1.692 9.299 -14.962 1.00 97.25 90 SER A O 1
ATOM 732 N N . ARG A 1 91 ? -3.606 10.481 -14.917 1.00 97.62 91 ARG A N 1
ATOM 733 C CA . ARG A 1 91 ? -4.203 9.746 -13.794 1.00 97.62 91 ARG A CA 1
ATOM 734 C C . ARG A 1 91 ? -4.375 8.265 -14.123 1.00 97.62 91 ARG A C 1
ATOM 736 O O . ARG A 1 91 ? -3.913 7.420 -13.359 1.00 97.62 91 ARG A O 1
ATOM 743 N N . GLN A 1 92 ? -4.991 7.950 -15.263 1.00 97.81 92 GLN A N 1
ATOM 744 C CA . GLN A 1 92 ? -5.203 6.567 -15.690 1.00 97.81 92 GLN A CA 1
ATOM 745 C C . GLN A 1 92 ? -3.874 5.819 -15.866 1.00 97.81 92 GLN A C 1
ATOM 747 O O . GLN A 1 92 ? -3.763 4.652 -15.488 1.00 97.81 92 GLN A O 1
ATOM 752 N N . ALA A 1 93 ? -2.852 6.482 -16.415 1.00 98.00 93 ALA A N 1
ATOM 753 C CA . ALA A 1 93 ? -1.522 5.901 -16.560 1.00 98.00 93 ALA A CA 1
ATOM 754 C C . ALA A 1 93 ? -0.887 5.576 -15.197 1.00 98.00 93 ALA A C 1
ATOM 756 O O . ALA A 1 93 ? -0.399 4.461 -15.014 1.00 98.00 93 ALA A O 1
ATOM 757 N N . ALA A 1 94 ? -0.942 6.499 -14.233 1.00 98.12 94 ALA A N 1
ATOM 758 C CA . ALA A 1 94 ? -0.422 6.279 -12.883 1.00 98.12 94 ALA A CA 1
ATOM 759 C C . ALA A 1 94 ? -1.169 5.149 -12.150 1.00 98.12 94 ALA A C 1
ATOM 761 O O . ALA A 1 94 ? -0.541 4.262 -11.575 1.00 98.12 94 ALA A O 1
ATOM 762 N N . GLU A 1 95 ? -2.504 5.128 -12.218 1.00 98.25 95 GLU A N 1
ATOM 763 C CA . GLU A 1 95 ? -3.324 4.063 -11.624 1.00 98.25 95 GLU A CA 1
ATOM 764 C C . GLU A 1 95 ? -3.006 2.691 -12.242 1.00 98.25 95 GLU A C 1
ATOM 766 O O . GLU A 1 95 ? -2.884 1.701 -11.517 1.00 98.25 95 GLU A O 1
ATOM 771 N N . ARG A 1 96 ? -2.801 2.633 -13.565 1.00 98.56 96 ARG A N 1
ATOM 772 C CA . ARG A 1 96 ? -2.398 1.407 -14.265 1.00 98.56 96 ARG A CA 1
ATOM 773 C C . ARG A 1 96 ? -1.024 0.913 -13.811 1.00 98.56 96 ARG A C 1
ATOM 775 O O . ARG A 1 96 ? -0.907 -0.252 -13.447 1.00 98.56 96 ARG A O 1
ATOM 782 N N . ILE A 1 97 ? -0.014 1.784 -13.781 1.00 98.69 97 ILE A N 1
ATOM 783 C CA . ILE A 1 97 ? 1.347 1.416 -13.351 1.00 98.69 97 ILE A CA 1
ATOM 784 C C . ILE A 1 97 ? 1.338 0.932 -11.895 1.00 98.69 97 ILE A C 1
ATOM 786 O O . ILE A 1 97 ? 1.985 -0.061 -11.566 1.00 98.69 97 ILE A O 1
ATOM 790 N N . ALA A 1 98 ? 0.574 1.582 -11.014 1.00 98.56 98 ALA A N 1
ATOM 791 C CA . ALA A 1 98 ? 0.433 1.150 -9.626 1.00 98.56 98 ALA A CA 1
ATOM 792 C C . ALA A 1 98 ? -0.245 -0.231 -9.509 1.00 98.56 98 ALA A C 1
ATOM 794 O O . ALA A 1 98 ? 0.172 -1.056 -8.694 1.00 98.56 98 ALA A O 1
ATOM 795 N N . ALA A 1 99 ? -1.263 -0.508 -10.329 1.00 98.56 99 ALA A N 1
ATOM 796 C CA . ALA A 1 99 ? -1.911 -1.818 -10.375 1.00 98.56 99 ALA A CA 1
ATOM 797 C C . ALA A 1 99 ? -0.962 -2.915 -10.890 1.00 98.56 99 ALA A C 1
ATOM 799 O O . ALA A 1 99 ? -0.877 -3.983 -10.283 1.00 98.56 99 ALA A O 1
ATOM 800 N N . GLU A 1 100 ? -0.207 -2.635 -11.956 1.00 98.62 100 GLU A N 1
ATOM 801 C CA . GLU A 1 100 ? 0.844 -3.520 -12.478 1.00 98.62 100 GLU A CA 1
ATOM 802 C C . GLU A 1 100 ? 1.917 -3.783 -11.403 1.00 98.62 100 GLU A C 1
ATOM 804 O O . GLU A 1 100 ? 2.278 -4.930 -11.160 1.00 98.62 100 GLU A O 1
ATOM 809 N N . THR A 1 101 ? 2.324 -2.748 -10.661 1.00 98.56 101 THR A N 1
ATOM 810 C CA . THR A 1 101 ? 3.289 -2.851 -9.551 1.00 98.56 101 THR A CA 1
ATOM 811 C C . THR A 1 101 ? 2.792 -3.760 -8.423 1.00 98.56 101 THR A C 1
ATOM 813 O O . THR A 1 101 ? 3.562 -4.556 -7.885 1.00 98.56 101 THR A O 1
ATOM 816 N N . LEU A 1 102 ? 1.507 -3.682 -8.053 1.00 98.31 102 LEU A N 1
ATOM 817 C CA . LEU A 1 102 ? 0.922 -4.610 -7.078 1.00 98.31 102 LEU A CA 1
ATOM 818 C C . LEU A 1 102 ? 0.917 -6.050 -7.597 1.00 98.31 102 LEU A C 1
ATOM 820 O O . LEU A 1 102 ? 1.230 -6.959 -6.834 1.00 98.31 102 LEU A O 1
ATOM 824 N N . ALA A 1 103 ? 0.590 -6.258 -8.874 1.00 98.56 103 ALA A N 1
ATOM 825 C CA . ALA A 1 103 ? 0.588 -7.587 -9.480 1.00 98.56 103 ALA A CA 1
ATOM 826 C C . ALA A 1 103 ? 2.003 -8.189 -9.558 1.00 98.56 103 ALA A C 1
ATOM 828 O O . ALA A 1 103 ? 2.185 -9.384 -9.331 1.00 98.56 103 ALA A O 1
ATOM 829 N N . ASP A 1 104 ? 3.009 -7.366 -9.848 1.00 98.50 104 ASP A N 1
ATOM 830 C CA . ASP A 1 104 ? 4.421 -7.748 -9.838 1.00 98.50 104 ASP A CA 1
ATOM 831 C C . ASP A 1 104 ? 4.892 -8.141 -8.433 1.00 98.50 104 ASP A C 1
ATOM 833 O O . ASP A 1 104 ? 5.478 -9.207 -8.237 1.00 98.50 104 ASP A O 1
ATOM 837 N N . TRP A 1 105 ? 4.546 -7.332 -7.430 1.00 98.38 105 TRP A N 1
ATOM 838 C CA . TRP A 1 105 ? 4.814 -7.630 -6.025 1.00 98.38 105 TRP A CA 1
ATOM 839 C C . TRP A 1 105 ? 4.140 -8.931 -5.556 1.00 98.38 105 TRP A C 1
ATOM 841 O O . TRP A 1 105 ? 4.746 -9.735 -4.843 1.00 98.38 105 TRP A O 1
ATOM 851 N N . GLU A 1 106 ? 2.898 -9.179 -5.976 1.00 98.12 106 GLU A N 1
ATOM 852 C CA . GLU A 1 106 ? 2.187 -10.430 -5.693 1.00 98.12 106 GLU A CA 1
ATOM 853 C C . GLU A 1 106 ? 2.852 -11.630 -6.368 1.00 98.12 106 GLU A C 1
ATOM 855 O O . GLU A 1 106 ? 3.031 -12.673 -5.734 1.00 98.12 106 GLU A O 1
ATOM 860 N N . ARG A 1 107 ? 3.292 -11.477 -7.623 1.00 98.12 107 ARG A N 1
ATOM 861 C CA . ARG A 1 107 ? 4.033 -12.508 -8.365 1.00 98.12 107 ARG A CA 1
ATOM 862 C C . ARG A 1 107 ? 5.367 -12.848 -7.701 1.00 98.12 107 ARG A C 1
ATOM 864 O O . ARG A 1 107 ? 5.755 -14.013 -7.693 1.00 98.12 107 ARG A O 1
ATOM 871 N N . ALA A 1 108 ? 6.024 -11.863 -7.092 1.00 97.06 108 ALA A N 1
ATOM 872 C CA . ALA A 1 108 ? 7.228 -12.048 -6.283 1.00 97.06 108 ALA A CA 1
ATOM 873 C C . ALA A 1 108 ? 6.959 -12.723 -4.917 1.00 97.06 108 ALA A C 1
ATOM 875 O O . ALA A 1 108 ? 7.882 -12.914 -4.124 1.00 97.06 108 ALA A O 1
ATOM 876 N N . GLY A 1 109 ? 5.707 -13.093 -4.617 1.00 97.31 109 GLY A N 1
ATOM 877 C CA . GLY A 1 109 ? 5.322 -13.777 -3.383 1.00 97.31 109 GLY A CA 1
ATOM 878 C C . GLY A 1 109 ? 4.997 -12.837 -2.222 1.00 97.31 109 GLY A C 1
ATOM 879 O O . GLY A 1 109 ? 5.135 -13.232 -1.064 1.00 97.31 109 GLY A O 1
ATOM 880 N N . CYS A 1 110 ? 4.581 -11.600 -2.511 1.00 97.31 110 CYS A N 1
ATOM 881 C CA . CYS A 1 110 ? 4.252 -10.573 -1.518 1.00 97.31 110 CYS A CA 1
ATOM 882 C C . CYS A 1 110 ? 5.389 -10.313 -0.505 1.00 97.31 110 CYS A C 1
ATOM 884 O O . CYS A 1 110 ? 5.151 -10.336 0.713 1.00 97.31 110 CYS A O 1
ATOM 886 N N . PRO A 1 111 ? 6.639 -10.076 -0.955 1.00 97.38 111 PRO A N 1
ATOM 887 C CA . PRO A 1 111 ? 7.760 -9.845 -0.055 1.00 97.38 111 PRO A CA 1
ATOM 888 C C . PRO A 1 111 ? 7.445 -8.720 0.936 1.00 97.38 111 PRO A C 1
ATOM 890 O O . PRO A 1 111 ? 6.752 -7.752 0.621 1.00 97.38 111 PRO A O 1
ATOM 893 N N . ARG A 1 112 ? 7.961 -8.867 2.162 1.00 96.81 112 ARG A N 1
ATOM 894 C CA . ARG A 1 112 ? 7.757 -7.948 3.300 1.00 96.81 112 ARG A CA 1
ATOM 895 C C . ARG A 1 112 ? 6.340 -7.876 3.868 1.00 96.81 112 ARG A C 1
ATOM 897 O O . ARG A 1 112 ? 6.187 -7.288 4.938 1.00 96.81 112 ARG A O 1
ATOM 904 N N . LEU A 1 113 ? 5.347 -8.551 3.285 1.00 97.81 113 LEU A N 1
ATOM 905 C CA . LEU A 1 113 ? 4.069 -8.773 3.956 1.00 97.81 113 LEU A CA 1
ATOM 906 C C . LEU A 1 113 ? 4.153 -10.007 4.857 1.00 97.81 113 LEU A C 1
ATOM 908 O O . LEU A 1 113 ? 4.068 -11.151 4.428 1.00 97.81 113 LEU A O 1
ATOM 912 N N . SER A 1 114 ? 4.304 -9.756 6.149 1.00 96.69 114 SER A N 1
ATOM 913 C CA . SER A 1 114 ? 4.317 -10.775 7.198 1.00 96.69 114 SER A CA 1
ATOM 914 C C . SER A 1 114 ? 3.327 -10.439 8.310 1.00 96.69 114 SER A C 1
ATOM 916 O O . SER A 1 114 ? 2.922 -9.283 8.476 1.00 96.69 114 SER A O 1
ATOM 918 N N . ALA A 1 115 ? 3.019 -11.421 9.162 1.00 96.31 115 ALA A N 1
ATOM 919 C CA . ALA A 1 115 ? 2.246 -11.191 10.384 1.00 96.31 115 ALA A CA 1
ATOM 920 C C . ALA A 1 115 ? 2.849 -10.072 11.261 1.00 96.31 115 ALA A C 1
ATOM 922 O O . ALA A 1 115 ? 2.114 -9.343 11.923 1.00 96.31 115 ALA A O 1
ATOM 923 N N . HIS A 1 116 ? 4.177 -9.890 11.239 1.00 94.94 116 HIS A N 1
ATOM 924 C CA . HIS A 1 116 ? 4.831 -8.790 11.947 1.00 94.94 116 HIS A CA 1
ATOM 925 C C . HIS A 1 116 ? 4.466 -7.422 11.353 1.00 94.94 116 HIS A C 1
ATOM 927 O O . HIS A 1 116 ? 4.029 -6.543 12.091 1.00 94.94 116 HIS A O 1
ATOM 933 N N . SER A 1 117 ? 4.576 -7.252 10.032 1.00 95.81 117 SER A N 1
ATOM 934 C CA . SER A 1 117 ? 4.193 -5.996 9.363 1.00 95.81 117 SER A CA 1
ATOM 935 C C . SER A 1 117 ? 2.696 -5.688 9.509 1.00 95.81 117 SER A C 1
ATOM 937 O O . SER A 1 117 ? 2.315 -4.551 9.776 1.00 95.81 117 SER A O 1
ATOM 939 N N . ILE A 1 118 ? 1.841 -6.715 9.451 1.00 97.62 118 ILE A N 1
ATOM 940 C CA . ILE A 1 118 ? 0.393 -6.593 9.668 1.00 97.62 118 ILE A CA 1
ATOM 941 C C . ILE A 1 118 ? 0.106 -6.111 11.095 1.00 97.62 118 ILE A C 1
ATOM 943 O O . ILE A 1 118 ? -0.664 -5.169 11.303 1.00 97.62 118 ILE A O 1
ATOM 947 N N . LYS A 1 119 ? 0.778 -6.705 12.090 1.00 95.81 119 LYS A N 1
ATOM 948 C CA . LYS A 1 119 ? 0.704 -6.257 13.483 1.00 95.81 119 LYS A CA 1
ATOM 949 C C . LYS A 1 119 ? 1.133 -4.795 13.625 1.00 95.81 119 LYS A C 1
ATOM 951 O O . LYS A 1 119 ? 0.463 -4.062 14.346 1.00 95.81 119 LYS A O 1
ATOM 956 N N . GLN A 1 120 ? 2.210 -4.362 12.968 1.00 95.12 120 GLN A N 1
ATOM 957 C CA . GLN A 1 120 ? 2.687 -2.976 13.056 1.00 95.12 120 GLN A CA 1
ATOM 958 C C . GLN A 1 120 ? 1.643 -1.971 12.552 1.00 95.12 120 GLN A C 1
ATOM 960 O O . GLN A 1 120 ? 1.405 -0.960 13.214 1.00 95.12 120 GLN A O 1
ATOM 965 N N . VAL A 1 121 ? 0.962 -2.267 11.441 1.00 96.19 121 VAL A N 1
ATOM 966 C CA . VAL A 1 121 ? -0.133 -1.425 10.924 1.00 96.19 121 VAL A CA 1
ATOM 967 C C . VAL A 1 121 ? -1.277 -1.333 11.935 1.00 96.19 121 VAL A C 1
ATOM 969 O O . VAL A 1 121 ? -1.749 -0.239 12.248 1.00 96.19 121 VAL A O 1
ATOM 972 N N . PHE A 1 122 ? -1.677 -2.460 12.527 1.00 95.38 122 PHE A N 1
ATOM 973 C CA . PHE A 1 122 ? -2.712 -2.468 13.561 1.00 95.38 122 PHE A CA 1
ATOM 974 C C . PHE A 1 122 ? -2.287 -1.718 14.834 1.00 95.38 122 PHE A C 1
ATOM 976 O O . PHE A 1 122 ? -3.070 -0.974 15.420 1.00 95.38 122 PHE A O 1
ATOM 983 N N . GLN A 1 123 ? -1.029 -1.859 15.260 1.00 93.19 123 GLN A N 1
ATOM 984 C CA . GLN A 1 123 ? -0.481 -1.097 16.383 1.00 93.19 123 GLN A CA 1
ATOM 985 C C . GLN A 1 123 ? -0.489 0.403 16.101 1.00 93.19 123 GLN A C 1
ATOM 987 O O . GLN A 1 123 ? -0.813 1.173 17.001 1.00 93.19 123 GLN A O 1
ATOM 992 N N . CYS A 1 124 ? -0.192 0.815 14.865 1.00 91.00 124 CYS A N 1
ATOM 993 C CA . CYS A 1 124 ? -0.317 2.204 14.445 1.00 91.00 124 CYS A CA 1
ATOM 994 C C . CYS A 1 124 ? -1.757 2.694 14.645 1.00 91.00 124 CYS A C 1
ATOM 996 O O . CYS A 1 124 ? -1.953 3.697 15.330 1.00 91.00 124 CYS A O 1
ATOM 998 N N . LEU A 1 125 ? -2.763 1.938 14.181 1.00 90.81 125 LEU A N 1
ATOM 999 C CA . LEU A 1 125 ? -4.181 2.256 14.409 1.00 90.81 125 LEU A CA 1
ATOM 1000 C C . LEU A 1 125 ? -4.524 2.435 15.890 1.00 90.81 125 LEU A C 1
ATOM 1002 O O . LEU A 1 125 ? -5.176 3.409 16.264 1.00 90.81 125 LEU A O 1
ATOM 1006 N N . LEU A 1 126 ? -4.017 1.551 16.750 1.00 89.81 126 LEU A N 1
ATOM 1007 C CA . LEU A 1 126 ? -4.215 1.628 18.198 1.00 89.81 126 LEU A CA 1
ATOM 1008 C C . LEU A 1 126 ? -3.616 2.877 18.845 1.00 89.81 126 LEU A C 1
ATOM 1010 O O . LEU A 1 126 ? -3.950 3.151 19.994 1.00 89.81 126 LEU A O 1
ATOM 1014 N N . THR A 1 127 ? -2.746 3.633 18.176 1.00 86.88 127 THR A N 1
ATOM 1015 C CA . THR A 1 127 ? -2.247 4.913 18.706 1.00 86.88 127 THR A CA 1
ATOM 1016 C C . THR A 1 127 ? -3.195 6.085 18.444 1.00 86.88 127 THR A C 1
ATOM 1018 O O . THR A 1 127 ? -3.039 7.135 19.068 1.00 86.88 127 THR A O 1
ATOM 1021 N N . PHE A 1 128 ? -4.205 5.921 17.583 1.00 83.69 128 PHE A N 1
ATOM 1022 C CA . PHE A 1 128 ? -5.098 7.012 17.203 1.00 83.69 128 PHE A CA 1
ATOM 1023 C C . PHE A 1 128 ? -6.355 7.075 18.086 1.00 83.69 128 PHE A C 1
ATOM 1025 O O . PHE A 1 128 ? -7.086 6.084 18.192 1.00 83.69 128 PHE A O 1
ATOM 1032 N N . PRO A 1 129 ? -6.667 8.245 18.682 1.00 78.00 129 PRO A N 1
ATOM 1033 C CA . PRO A 1 129 ? -7.821 8.401 19.569 1.00 78.00 129 PRO A CA 1
ATOM 1034 C C . PRO A 1 129 ? -9.173 7.985 18.962 1.00 78.00 129 PRO A C 1
ATOM 1036 O O . PRO A 1 129 ? -9.9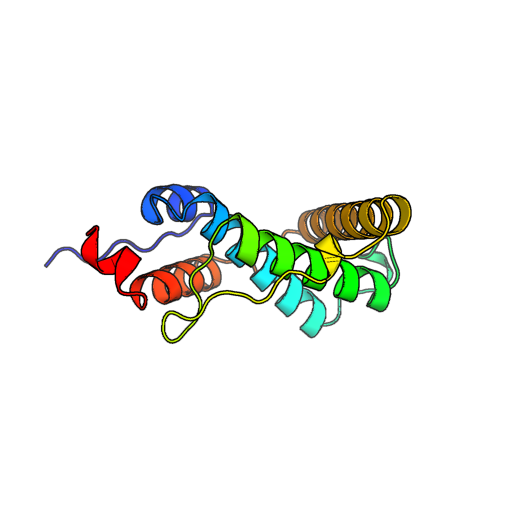08 7.287 19.659 1.00 78.00 129 PRO A O 1
ATOM 1039 N N . PRO A 1 130 ? -9.505 8.305 17.688 1.00 76.25 130 PRO A N 1
ATOM 1040 C CA . PRO A 1 130 ? -10.779 7.887 17.093 1.00 76.25 130 PRO A CA 1
ATOM 1041 C C . PRO A 1 130 ? -10.959 6.366 17.031 1.00 76.25 130 PRO A C 1
ATOM 1043 O O . PRO A 1 130 ? -12.075 5.872 17.150 1.00 76.25 130 PRO A O 1
ATOM 1046 N N . PHE A 1 131 ? -9.866 5.614 16.877 1.00 77.75 131 PHE A N 1
ATOM 1047 C CA . PHE A 1 131 ? -9.913 4.155 16.862 1.00 77.75 131 PHE A CA 1
ATOM 1048 C C . PHE A 1 131 ? -10.034 3.572 18.276 1.00 77.75 131 PHE A C 1
ATOM 1050 O O . PHE A 1 131 ? -10.800 2.635 18.495 1.00 77.75 131 PHE A O 1
ATOM 1057 N N . ARG A 1 132 ? -9.329 4.165 19.252 1.00 70.50 132 ARG A N 1
ATOM 1058 C CA . ARG A 1 132 ? -9.402 3.772 20.670 1.00 70.50 132 ARG A CA 1
ATOM 1059 C C . ARG A 1 132 ? -10.771 4.018 21.293 1.00 70.50 132 ARG A C 1
ATOM 1061 O O . ARG A 1 132 ? -11.236 3.176 22.044 1.00 70.50 132 ARG A O 1
ATOM 1068 N N . ALA A 1 133 ? -11.401 5.154 20.993 1.00 63.78 133 ALA A N 1
ATOM 1069 C CA . ALA A 1 133 ? -12.688 5.532 21.580 1.00 63.78 133 ALA A CA 1
ATOM 1070 C C . ALA A 1 133 ? -13.852 4.628 21.134 1.00 63.78 133 ALA A C 1
ATOM 1072 O O . ALA A 1 133 ? -14.895 4.613 21.775 1.00 63.78 133 ALA A O 1
ATOM 1073 N N . ALA A 1 134 ? -13.676 3.877 20.042 1.00 58.59 134 ALA A N 1
ATOM 1074 C CA . ALA A 1 134 ? -14.658 2.921 19.544 1.00 58.59 134 ALA A CA 1
ATOM 1075 C C . ALA A 1 134 ? -14.493 1.506 20.139 1.00 58.59 134 ALA A C 1
ATOM 1077 O O . ALA A 1 134 ? -15.207 0.596 19.715 1.00 58.59 134 ALA A O 1
ATOM 1078 N N . ALA A 1 135 ? -13.493 1.275 21.006 1.00 54.78 135 ALA A N 1
ATOM 1079 C CA . ALA A 1 135 ? -13.156 -0.028 21.593 1.00 54.78 135 ALA A CA 1
ATOM 1080 C C . ALA A 1 135 ? -13.775 -0.247 22.970 1.00 54.78 135 ALA A C 1
ATOM 1082 O O . ALA A 1 135 ? -14.190 -1.407 23.181 1.00 54.78 135 ALA A O 1
#

Secondary structure (DSSP, 8-state):
----PPP-SHHHHHHHTGGGHHHHHHHHHHHHHHHHHHH---GGG-SS-HHHHHHHHHHHHHHHHHHTT---GGGPPPPPPGGGGS-HHHHHHHHHHHHHHHHHHHHTT-TT--HHHHHHHHHHHHTSHHHHTT-

Organism: NCBI:txid1208342

pLDDT: mean 92.42, std 10.61, range [40.69, 98.69]